Protein AF-A0A955G6X0-F1 (afdb_monomer_lite)

pLDDT: mean 75.87, std 13.91, range [47.69, 91.88]

Foldseek 3Di:
DDDPPDPPPDPDPDVVCVVVVPADWAADPVVQVVVQVVVCVVPVPFRWDWDQDPSVRTIHIDSDDD

Sequence (66 aa):
MPRKNRPILAPKPNLQATSCLSKRRYASKKQAQTAADKRMLLSQDLELNIYHCNQCLGWHLTSKIE

Radius of gyration: 19.14 Å; chains: 1; bounding box: 21×21×70 Å

Structure (mmCIF, N/CA/C/O backbone):
data_AF-A0A955G6X0-F1
#
_entry.id   AF-A0A955G6X0-F1
#
loop_
_atom_site.group_PDB
_atom_site.id
_atom_site.type_symbol
_atom_site.label_atom_id
_atom_site.label_alt_id
_atom_site.label_comp_id
_atom_site.label_asym_id
_atom_site.label_entity_id
_atom_site.label_seq_id
_atom_site.pdbx_PDB_ins_code
_atom_site.Cartn_x
_atom_site.Cartn_y
_atom_site.Cartn_z
_atom_site.occupancy
_atom_site.B_iso_or_equiv
_atom_site.auth_seq_id
_atom_site.auth_comp_id
_atom_site.auth_asym_id
_atom_site.auth_atom_id
_atom_site.pdbx_PDB_model_num
ATOM 1 N N . MET A 1 1 ? 7.035 6.148 -54.909 1.00 54.81 1 MET A N 1
ATOM 2 C CA . MET A 1 1 ? 7.255 5.003 -53.993 1.00 54.81 1 MET A CA 1
ATOM 3 C C . MET A 1 1 ? 6.672 5.367 -52.630 1.00 54.81 1 MET A C 1
ATOM 5 O O . MET A 1 1 ? 7.176 6.317 -52.041 1.00 54.81 1 MET A O 1
ATOM 9 N N . PRO A 1 2 ? 5.593 4.737 -52.134 1.00 55.59 2 PRO A N 1
ATOM 10 C CA . PRO A 1 2 ? 5.001 5.163 -50.872 1.00 55.59 2 PRO A CA 1
ATOM 11 C C . PRO A 1 2 ? 5.787 4.559 -49.701 1.00 55.59 2 PRO A C 1
ATOM 13 O O . PRO A 1 2 ? 5.855 3.339 -49.542 1.00 55.59 2 PRO A O 1
ATOM 16 N N . ARG A 1 3 ? 6.390 5.414 -48.867 1.00 61.50 3 ARG A N 1
ATOM 17 C CA . ARG A 1 3 ? 6.931 5.002 -47.567 1.00 61.50 3 ARG A CA 1
ATOM 18 C C . ARG A 1 3 ? 5.740 4.678 -46.665 1.00 61.50 3 ARG A C 1
ATOM 20 O O . ARG A 1 3 ? 5.015 5.577 -46.252 1.00 61.50 3 ARG A O 1
ATOM 27 N N . LYS A 1 4 ? 5.507 3.388 -46.400 1.00 54.62 4 LYS A N 1
ATOM 28 C CA . LYS A 1 4 ? 4.513 2.920 -45.422 1.00 54.62 4 LYS A CA 1
ATOM 29 C C . LYS A 1 4 ? 4.912 3.438 -44.040 1.00 54.62 4 LYS A C 1
ATOM 31 O O . LYS A 1 4 ? 5.721 2.824 -43.352 1.00 54.62 4 LYS A O 1
ATOM 36 N N . ASN A 1 5 ? 4.334 4.569 -43.654 1.00 61.97 5 ASN A N 1
ATOM 37 C CA . ASN A 1 5 ? 4.407 5.122 -42.313 1.00 61.97 5 ASN A CA 1
ATOM 38 C C . ASN A 1 5 ? 3.564 4.221 -41.396 1.00 61.97 5 ASN A C 1
ATOM 40 O O . ASN A 1 5 ? 2.355 4.403 -41.276 1.00 61.97 5 ASN A O 1
ATOM 44 N N . ARG A 1 6 ? 4.169 3.168 -40.833 1.00 64.56 6 ARG A N 1
ATOM 45 C CA . ARG A 1 6 ? 3.517 2.362 -39.794 1.00 64.56 6 ARG A CA 1
ATOM 46 C C . ARG A 1 6 ? 3.681 3.117 -38.473 1.00 64.56 6 ARG A C 1
ATOM 48 O O . ARG A 1 6 ? 4.822 3.254 -38.035 1.00 64.56 6 ARG A O 1
ATOM 55 N N . PRO A 1 7 ? 2.606 3.613 -37.836 1.00 59.22 7 PRO A N 1
A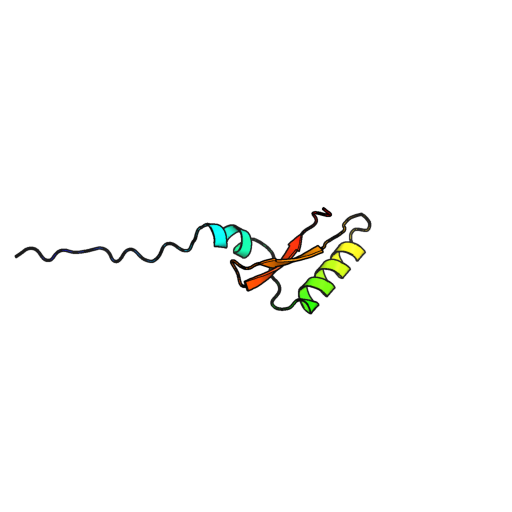TOM 56 C CA . PRO A 1 7 ? 2.729 4.131 -36.485 1.00 59.22 7 PRO A CA 1
ATOM 57 C C . PRO A 1 7 ? 3.172 2.969 -35.595 1.00 59.22 7 PRO A C 1
ATOM 59 O O . PRO A 1 7 ? 2.525 1.920 -35.562 1.00 59.22 7 PRO A O 1
ATOM 62 N N . ILE A 1 8 ? 4.315 3.134 -34.931 1.00 63.84 8 ILE A N 1
ATOM 63 C CA . ILE A 1 8 ? 4.789 2.205 -33.909 1.00 63.84 8 ILE A CA 1
ATOM 64 C C . ILE A 1 8 ? 3.735 2.263 -32.809 1.00 63.84 8 ILE A C 1
ATOM 66 O O . ILE A 1 8 ? 3.646 3.241 -32.070 1.00 63.84 8 ILE A O 1
ATOM 70 N N . LEU A 1 9 ? 2.864 1.256 -32.776 1.00 61.53 9 LEU A N 1
ATOM 71 C CA . LEU A 1 9 ? 1.865 1.101 -31.735 1.00 61.53 9 LEU A CA 1
ATOM 72 C C . LEU A 1 9 ? 2.650 0.871 -30.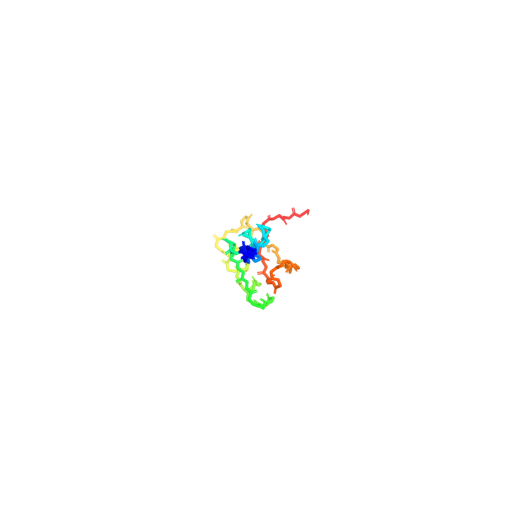443 1.00 61.53 9 LEU A C 1
ATOM 74 O O . LEU A 1 9 ? 3.151 -0.228 -30.205 1.00 61.53 9 LEU A O 1
ATOM 78 N N . ALA A 1 10 ? 2.834 1.934 -29.656 1.00 63.59 10 ALA A N 1
ATOM 79 C CA . ALA A 1 10 ? 3.414 1.830 -28.329 1.00 63.59 10 ALA A CA 1
ATOM 80 C C . ALA A 1 10 ? 2.667 0.716 -27.576 1.00 63.59 10 ALA A C 1
ATOM 82 O O . ALA A 1 10 ? 1.432 0.656 -27.667 1.00 63.59 10 ALA A O 1
ATOM 83 N N . PRO A 1 11 ? 3.377 -0.195 -26.889 1.00 58.72 11 PRO A N 1
ATOM 84 C CA . PRO A 1 11 ? 2.731 -1.284 -26.182 1.00 58.72 11 PRO A CA 1
ATOM 85 C C . PRO A 1 11 ? 1.770 -0.666 -25.171 1.00 58.72 11 PRO A C 1
ATOM 87 O O . PRO A 1 11 ? 2.186 0.032 -24.247 1.00 58.72 11 PRO A O 1
ATOM 90 N N . LYS A 1 12 ? 0.465 -0.862 -25.392 1.00 56.47 12 LYS A N 1
ATOM 91 C CA . LYS A 1 12 ? -0.566 -0.398 -24.466 1.00 56.47 12 LYS A CA 1
ATOM 92 C C . LYS A 1 12 ? -0.247 -1.031 -23.108 1.00 56.47 12 LYS A C 1
ATOM 94 O O . LYS A 1 12 ? -0.204 -2.263 -23.047 1.00 56.47 12 LYS A O 1
ATOM 99 N N . PRO A 1 13 ? 0.007 -0.248 -22.043 1.00 56.25 13 PRO A N 1
ATOM 100 C CA . PRO A 1 13 ? 0.229 -0.829 -20.733 1.00 56.25 13 PRO A CA 1
ATOM 101 C C . PRO A 1 13 ? -1.032 -1.605 -20.369 1.00 56.25 13 PRO A C 1
ATOM 103 O O . PRO A 1 13 ? -2.147 -1.091 -20.455 1.00 56.25 13 PRO A O 1
ATOM 106 N N . ASN A 1 14 ? -0.835 -2.884 -20.069 1.00 54.12 14 ASN A N 1
ATOM 107 C CA . ASN A 1 14 ? -1.883 -3.839 -19.761 1.00 54.12 14 ASN A CA 1
ATOM 108 C C . ASN A 1 14 ? -2.845 -3.220 -18.729 1.00 54.12 14 ASN A C 1
ATOM 110 O O . ASN A 1 14 ? -2.443 -2.934 -17.604 1.00 54.12 14 ASN A O 1
ATOM 114 N N . LEU A 1 15 ? -4.098 -2.961 -19.121 1.00 53.50 15 LEU A N 1
ATOM 115 C CA . LEU A 1 15 ? -5.083 -2.234 -18.309 1.00 53.50 15 LEU A CA 1
ATOM 116 C C . LEU A 1 15 ? -5.375 -2.919 -16.959 1.00 53.50 15 LEU A C 1
ATOM 118 O O . LEU A 1 15 ? -5.830 -2.253 -16.035 1.00 53.50 15 LEU A O 1
ATOM 122 N N . GLN A 1 16 ? -5.020 -4.197 -16.782 1.00 51.94 16 GLN A N 1
ATOM 123 C CA . GLN A 1 16 ? -5.052 -4.909 -15.493 1.00 51.94 16 GLN A CA 1
ATOM 124 C C . GLN A 1 16 ? -4.043 -4.353 -14.466 1.00 51.94 16 GLN A C 1
ATOM 126 O O . GLN A 1 16 ? -4.293 -4.386 -13.260 1.00 51.94 16 GLN A O 1
ATOM 131 N N . ALA A 1 17 ? -2.927 -3.771 -14.920 1.00 52.78 17 ALA A N 1
ATOM 132 C CA . ALA A 1 17 ? -1.944 -3.128 -14.049 1.00 52.78 17 ALA A CA 1
ATOM 133 C C . ALA A 1 17 ? -2.498 -1.867 -13.366 1.00 52.78 17 ALA A C 1
ATOM 135 O O . ALA A 1 17 ? -1.997 -1.480 -12.311 1.00 52.78 17 ALA A O 1
ATOM 136 N N . THR A 1 18 ? -3.547 -1.243 -13.916 1.00 53.91 18 THR A N 1
ATOM 137 C CA . THR A 1 18 ? -4.116 -0.008 -13.351 1.00 53.91 18 THR A CA 1
ATOM 138 C C . THR A 1 18 ? -4.682 -0.229 -11.948 1.00 53.91 18 THR A C 1
ATOM 140 O O . THR A 1 18 ? -4.393 0.554 -11.051 1.00 53.91 18 THR A O 1
ATOM 143 N N . SER A 1 19 ? -5.360 -1.355 -11.697 1.00 62.50 19 SER A N 1
ATOM 144 C CA . SER A 1 19 ? -5.885 -1.695 -10.364 1.00 62.50 19 SER A CA 1
ATOM 145 C C . SER A 1 19 ? -4.774 -1.875 -9.320 1.00 62.50 19 SER A C 1
ATOM 147 O O . SER A 1 19 ? -4.914 -1.426 -8.183 1.00 62.50 19 SER A O 1
ATOM 149 N N . CYS A 1 20 ? -3.642 -2.479 -9.700 1.00 68.38 20 CYS A N 1
ATOM 150 C CA . CYS A 1 20 ? -2.471 -2.603 -8.821 1.00 68.38 20 CYS A CA 1
ATOM 151 C C . CYS A 1 20 ? -1.823 -1.241 -8.551 1.00 68.38 20 CYS A C 1
ATOM 153 O O . CYS A 1 20 ? -1.491 -0.938 -7.408 1.00 68.38 20 CYS A O 1
ATOM 155 N N . LEU A 1 21 ? -1.626 -0.435 -9.602 1.00 67.31 21 LEU A N 1
ATOM 156 C CA . LEU A 1 21 ? -0.943 0.861 -9.531 1.00 67.31 21 LEU A CA 1
ATOM 157 C C . LEU A 1 21 ? -1.746 1.903 -8.746 1.00 67.31 21 LEU A C 1
ATOM 159 O O . LEU A 1 21 ? -1.153 2.739 -8.070 1.00 67.31 21 LEU A O 1
ATOM 163 N N . SER A 1 22 ? -3.077 1.831 -8.792 1.00 73.44 22 SER A N 1
ATOM 164 C CA . SER A 1 22 ? -3.960 2.683 -7.990 1.00 73.44 22 SER A CA 1
ATOM 165 C C . SER A 1 22 ? -4.033 2.258 -6.519 1.00 73.44 22 SER A C 1
ATOM 167 O O . SER A 1 22 ? -4.463 3.045 -5.676 1.00 73.44 22 SER A O 1
ATOM 169 N N . LYS A 1 23 ? -3.626 1.028 -6.179 1.00 75.38 23 LYS A N 1
ATOM 170 C CA . LYS A 1 23 ? -3.637 0.512 -4.803 1.00 75.38 23 LYS A CA 1
ATOM 171 C C . LYS A 1 23 ? -2.280 0.702 -4.130 1.00 75.38 23 LYS A C 1
ATOM 173 O O . LYS A 1 23 ? -1.227 0.685 -4.762 1.00 75.38 23 LYS A O 1
ATOM 178 N N . ARG A 1 24 ? -2.289 0.811 -2.795 1.00 82.00 24 ARG A N 1
ATOM 179 C CA . ARG A 1 24 ? -1.045 0.743 -2.012 1.00 82.00 24 ARG A CA 1
ATOM 180 C C . ARG A 1 24 ? -0.390 -0.620 -2.227 1.00 82.00 24 ARG A C 1
ATOM 182 O O . ARG A 1 24 ? -1.010 -1.653 -1.968 1.00 82.00 24 ARG A O 1
ATOM 189 N N . ARG A 1 25 ? 0.860 -0.583 -2.682 1.00 84.69 25 ARG A N 1
ATOM 190 C CA . ARG A 1 25 ? 1.751 -1.732 -2.845 1.00 84.69 25 ARG A CA 1
ATOM 191 C C . ARG A 1 25 ? 2.924 -1.606 -1.888 1.00 84.69 25 ARG A C 1
ATOM 193 O O . ARG A 1 25 ? 3.408 -0.501 -1.642 1.00 84.69 25 ARG A O 1
ATOM 200 N N . TYR A 1 26 ? 3.392 -2.739 -1.395 1.00 87.50 26 TYR A N 1
ATOM 201 C CA . TYR A 1 26 ? 4.564 -2.828 -0.538 1.00 87.50 26 TYR A CA 1
ATOM 202 C C . TYR A 1 26 ? 5.638 -3.660 -1.233 1.00 87.50 26 TYR A C 1
ATOM 204 O O . TYR A 1 26 ? 5.339 -4.658 -1.891 1.00 87.50 26 TYR A O 1
ATOM 212 N N . ALA A 1 27 ? 6.896 -3.250 -1.081 1.00 84.00 27 ALA A N 1
ATOM 213 C CA . ALA A 1 27 ? 8.033 -3.936 -1.697 1.00 84.00 27 ALA A CA 1
ATOM 214 C C . ALA A 1 27 ? 8.347 -5.289 -1.034 1.00 84.00 27 ALA A C 1
ATOM 216 O O . ALA A 1 27 ? 8.975 -6.153 -1.635 1.00 84.00 27 ALA A O 1
ATOM 217 N N . SER A 1 28 ? 7.917 -5.497 0.214 1.00 89.12 28 SER A N 1
ATOM 218 C CA . SER A 1 28 ? 8.230 -6.706 0.979 1.00 89.12 28 SER A CA 1
ATOM 219 C C . SER A 1 28 ? 7.057 -7.137 1.849 1.00 89.12 28 SER A C 1
ATOM 221 O O . SER A 1 28 ? 6.339 -6.289 2.387 1.00 89.12 28 SER A O 1
ATOM 223 N N . LYS A 1 29 ? 6.936 -8.452 2.080 1.00 89.44 29 LYS A N 1
ATOM 224 C CA . LYS A 1 29 ? 5.926 -9.045 2.971 1.00 89.44 29 LYS A CA 1
ATOM 225 C C . LYS A 1 29 ? 5.925 -8.393 4.352 1.00 89.44 29 LYS A C 1
ATOM 227 O O . LYS A 1 29 ? 4.870 -8.044 4.859 1.00 89.44 29 LYS A O 1
ATOM 232 N N . LYS A 1 30 ? 7.114 -8.148 4.920 1.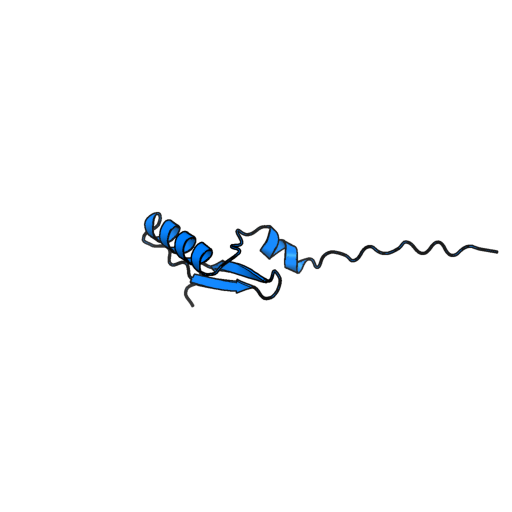00 91.06 30 LYS A N 1
ATOM 233 C CA . LYS A 1 30 ? 7.275 -7.508 6.236 1.00 91.06 30 LYS A CA 1
ATOM 234 C C . LYS A 1 30 ? 6.658 -6.106 6.286 1.00 91.06 30 LYS A C 1
ATOM 236 O O . LYS A 1 30 ? 5.953 -5.796 7.234 1.00 91.06 30 LYS A O 1
ATOM 241 N N . GLN A 1 31 ? 6.865 -5.285 5.251 1.00 90.25 31 GLN A N 1
ATOM 242 C CA . GLN A 1 31 ? 6.249 -3.953 5.178 1.00 90.25 31 GLN A CA 1
ATOM 243 C C . GLN A 1 31 ? 4.728 -4.034 5.056 1.00 90.25 31 GLN A C 1
ATOM 245 O O . GLN A 1 31 ? 4.027 -3.277 5.725 1.00 90.25 31 GLN A O 1
ATOM 250 N N . ALA A 1 32 ? 4.222 -4.954 4.229 1.00 90.75 32 ALA A N 1
ATOM 251 C CA . ALA A 1 32 ? 2.787 -5.177 4.123 1.00 90.75 32 ALA A CA 1
ATOM 252 C C . ALA A 1 32 ? 2.203 -5.616 5.471 1.00 90.75 32 ALA A C 1
ATOM 254 O O . ALA A 1 32 ? 1.184 -5.085 5.887 1.00 90.75 32 ALA A O 1
ATOM 255 N N . GLN A 1 33 ? 2.893 -6.495 6.198 1.00 91.50 33 GLN A N 1
ATOM 256 C CA . GLN A 1 33 ? 2.435 -6.986 7.493 1.00 91.50 33 GLN A CA 1
ATOM 257 C C . GLN A 1 33 ? 2.404 -5.901 8.553 1.00 91.50 33 GLN A C 1
ATOM 259 O O . GLN A 1 33 ? 1.376 -5.708 9.187 1.00 91.50 33 GLN A O 1
ATOM 264 N N . THR A 1 34 ? 3.466 -5.107 8.667 1.00 91.88 34 THR A N 1
ATOM 265 C CA . THR A 1 34 ? 3.458 -3.940 9.554 1.00 91.88 34 THR A CA 1
ATOM 266 C C . THR A 1 34 ? 2.351 -2.949 9.186 1.00 91.88 34 THR A C 1
ATOM 268 O O . THR A 1 34 ? 1.788 -2.303 10.063 1.00 91.88 34 THR A O 1
ATOM 271 N N . ALA A 1 35 ? 2.024 -2.792 7.902 1.00 90.12 35 ALA A N 1
ATOM 272 C CA . ALA A 1 35 ? 0.943 -1.907 7.484 1.00 90.12 35 ALA A CA 1
ATOM 273 C C . ALA A 1 35 ? -0.460 -2.484 7.735 1.00 90.12 35 ALA A C 1
ATOM 275 O O . ALA A 1 35 ? -1.369 -1.708 8.029 1.00 90.12 35 ALA A O 1
ATOM 276 N N . ALA A 1 36 ? -0.630 -3.804 7.613 1.00 90.12 36 ALA A N 1
ATOM 277 C CA . ALA A 1 36 ? -1.847 -4.515 7.995 1.00 90.12 36 ALA A CA 1
ATOM 278 C C . ALA A 1 36 ? -2.097 -4.348 9.495 1.00 90.12 36 ALA A C 1
ATOM 280 O O . ALA A 1 36 ? -3.142 -3.839 9.882 1.00 90.12 36 ALA A O 1
ATOM 281 N N . ASP A 1 37 ? -1.080 -4.652 10.300 1.00 90.12 37 ASP A N 1
ATOM 282 C CA . ASP A 1 37 ? -1.101 -4.579 11.760 1.00 90.12 37 ASP A CA 1
ATOM 283 C C . ASP A 1 37 ? -1.425 -3.162 12.251 1.00 90.12 37 ASP A C 1
ATOM 285 O O . ASP A 1 37 ? -2.362 -2.954 13.012 1.00 90.12 37 ASP A O 1
ATOM 289 N N . LYS A 1 38 ? -0.767 -2.140 11.684 1.00 90.62 38 LYS A N 1
ATOM 290 C CA . LYS A 1 38 ? -1.088 -0.731 11.972 1.00 90.62 38 LYS A CA 1
ATOM 291 C C . LYS A 1 38 ? -2.532 -0.357 11.643 1.00 90.62 38 LYS A C 1
ATOM 293 O O . LYS A 1 38 ? -3.095 0.505 12.308 1.00 90.62 38 LYS A O 1
ATOM 298 N N . ARG A 1 39 ? -3.116 -0.929 10.588 1.00 88.19 39 ARG A N 1
ATOM 299 C CA . ARG A 1 39 ? -4.504 -0.645 10.201 1.00 88.19 39 ARG A CA 1
ATOM 300 C C . ARG A 1 39 ? -5.507 -1.400 11.064 1.00 88.19 39 ARG A C 1
ATOM 302 O O . ARG A 1 39 ? -6.492 -0.786 11.442 1.00 88.19 39 ARG A O 1
ATOM 309 N N . MET A 1 40 ? -5.228 -2.654 11.410 1.00 87.69 40 MET A N 1
ATOM 310 C CA . MET A 1 40 ? -5.984 -3.416 12.412 1.00 87.69 40 MET A CA 1
ATOM 311 C C . MET A 1 40 ? -5.959 -2.703 13.771 1.00 87.69 40 MET A C 1
ATOM 313 O O . MET A 1 40 ? -6.980 -2.577 14.433 1.00 87.69 40 MET A O 1
ATOM 317 N N . LEU A 1 41 ? -4.810 -2.143 14.160 1.00 88.06 41 LEU A N 1
ATOM 318 C CA . LEU A 1 41 ? -4.676 -1.386 15.405 1.00 88.06 41 LEU A CA 1
ATOM 319 C C . LEU A 1 41 ? -5.542 -0.116 15.418 1.00 88.06 41 LEU A C 1
ATOM 321 O O . LEU A 1 41 ? -6.080 0.259 16.453 1.00 88.06 41 LEU A O 1
ATOM 325 N N . LEU A 1 42 ? -5.678 0.549 14.267 1.00 86.94 42 LEU A N 1
ATOM 326 C CA . LEU A 1 42 ? -6.543 1.723 14.098 1.00 86.94 42 LEU A CA 1
ATOM 327 C C . LEU A 1 42 ? -8.021 1.356 13.897 1.00 86.94 42 LEU A C 1
ATOM 329 O O . LEU A 1 42 ? -8.886 2.225 13.984 1.00 86.94 42 LEU A O 1
ATOM 333 N N . SER A 1 43 ? -8.325 0.110 13.543 1.00 81.38 43 SER A N 1
ATOM 334 C CA . SER A 1 43 ? -9.661 -0.348 13.169 1.00 81.38 43 SER A CA 1
ATOM 335 C C . SER A 1 43 ? -9.845 -1.772 13.671 1.00 81.38 43 SER A C 1
ATOM 337 O O . SER A 1 43 ? -9.498 -2.729 12.985 1.00 81.38 43 SER A O 1
ATOM 339 N N . GLN A 1 44 ? -10.383 -1.885 14.884 1.00 74.69 44 GLN A N 1
ATOM 340 C CA . GLN A 1 44 ? -10.460 -3.139 15.635 1.00 74.69 44 GLN A CA 1
ATOM 341 C C . GLN A 1 44 ? -11.337 -4.209 14.951 1.00 74.69 44 GLN A C 1
ATOM 343 O O . GLN A 1 44 ? -11.102 -5.394 15.147 1.00 74.69 44 GLN A O 1
ATOM 348 N N . ASP A 1 45 ? -12.268 -3.791 14.086 1.00 80.56 45 ASP A N 1
ATOM 349 C CA . ASP A 1 45 ? -13.130 -4.654 13.258 1.00 80.56 45 ASP A CA 1
ATOM 350 C C . ASP A 1 45 ? -12.564 -4.971 11.859 1.00 80.56 45 ASP A C 1
ATOM 352 O O . ASP A 1 45 ? -13.237 -5.587 11.031 1.00 80.56 45 ASP A O 1
ATOM 356 N N . LEU A 1 46 ? -11.351 -4.515 11.530 1.00 84.25 46 LEU A N 1
ATOM 357 C CA . LEU A 1 46 ? -10.796 -4.663 10.185 1.00 84.25 46 LEU A CA 1
ATOM 358 C C . LEU A 1 46 ? -9.691 -5.718 10.147 1.00 84.25 46 LEU A C 1
ATOM 360 O O . LEU A 1 46 ? -8.524 -5.397 10.363 1.00 84.25 46 LEU A O 1
ATOM 364 N N . GLU A 1 47 ? -10.017 -6.943 9.741 1.00 84.38 47 GLU A N 1
ATOM 365 C CA . GLU A 1 47 ? -8.990 -7.931 9.411 1.00 84.38 47 GLU A CA 1
ATOM 366 C C . GLU A 1 47 ? -8.467 -7.748 7.981 1.00 84.38 47 GLU A C 1
ATOM 368 O O . GLU A 1 47 ? -9.174 -7.876 6.982 1.00 84.38 47 GLU A O 1
ATOM 373 N N . LEU A 1 48 ? -7.179 -7.426 7.885 1.00 87.50 48 LEU A N 1
ATOM 374 C CA . LEU A 1 48 ? -6.437 -7.289 6.637 1.00 87.50 48 LEU A CA 1
ATOM 375 C C . LEU A 1 48 ? -5.489 -8.465 6.426 1.00 87.50 48 LEU A C 1
ATOM 377 O O . LEU A 1 48 ? -4.521 -8.641 7.164 1.00 87.50 48 LEU A O 1
ATOM 381 N N . ASN A 1 49 ? -5.689 -9.196 5.340 1.00 86.94 49 ASN A N 1
ATOM 382 C CA . ASN A 1 49 ? -4.764 -10.224 4.901 1.00 86.94 49 ASN A CA 1
ATOM 3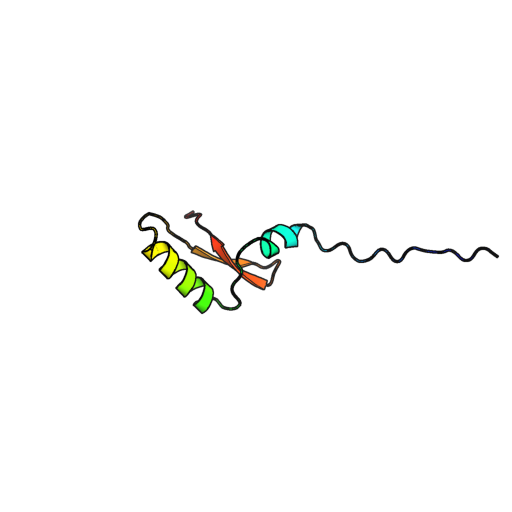83 C C . ASN A 1 49 ? -3.793 -9.686 3.841 1.00 86.94 49 ASN A C 1
ATOM 385 O O . ASN A 1 49 ? -4.065 -8.703 3.140 1.00 86.94 49 ASN A O 1
ATOM 389 N N . ILE A 1 50 ? -2.636 -10.330 3.721 1.00 89.88 50 ILE A N 1
ATOM 390 C CA . ILE A 1 50 ? -1.571 -9.925 2.804 1.00 89.88 50 ILE A CA 1
ATOM 391 C C . ILE A 1 50 ? -1.472 -10.963 1.698 1.00 89.88 50 ILE A C 1
ATOM 393 O O . ILE A 1 50 ? -1.267 -12.143 1.971 1.00 89.88 50 ILE A O 1
ATOM 397 N N . TYR A 1 51 ? -1.508 -10.518 0.447 1.00 87.62 51 TYR A N 1
ATOM 398 C CA . TYR A 1 51 ? -1.270 -11.394 -0.693 1.00 87.62 51 TYR A CA 1
ATOM 399 C C . TYR A 1 51 ? -0.212 -10.813 -1.626 1.00 87.62 51 TYR A C 1
ATOM 401 O O . TYR A 1 51 ? -0.011 -9.597 -1.716 1.00 87.62 51 TYR A O 1
ATOM 409 N N . HIS A 1 52 ? 0.487 -11.710 -2.313 1.00 86.81 52 HIS A N 1
ATOM 410 C CA . HIS A 1 52 ? 1.411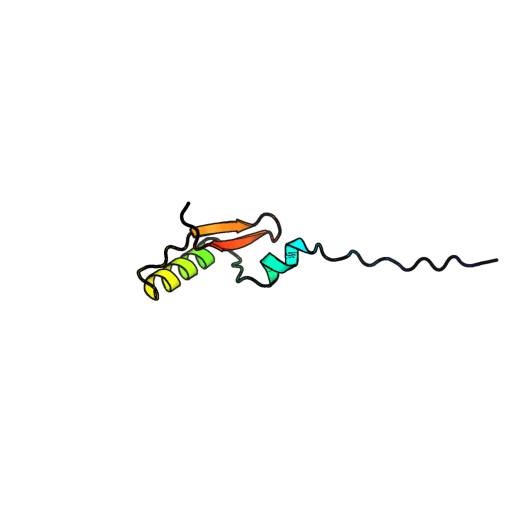 -11.343 -3.370 1.00 86.81 52 HIS A CA 1
ATOM 411 C C . HIS A 1 52 ? 0.647 -11.257 -4.690 1.00 86.81 52 HIS A C 1
ATOM 413 O O . HIS A 1 52 ? -0.047 -12.197 -5.075 1.00 86.81 52 HIS A O 1
ATOM 419 N N . CYS A 1 53 ? 0.761 -10.131 -5.386 1.00 84.31 53 CYS A N 1
ATOM 420 C CA . CYS A 1 53 ? 0.125 -9.969 -6.682 1.00 84.31 53 CYS A CA 1
ATOM 421 C C . CYS A 1 53 ? 1.079 -10.376 -7.806 1.00 84.31 53 CYS A C 1
ATOM 423 O O . CYS A 1 53 ? 2.109 -9.738 -8.016 1.00 84.31 53 CYS A O 1
ATOM 425 N N . ASN A 1 54 ? 0.695 -11.379 -8.596 1.00 80.00 54 ASN A N 1
ATOM 426 C CA . ASN A 1 54 ? 1.494 -11.857 -9.729 1.00 80.00 54 ASN A CA 1
ATOM 427 C C . ASN A 1 54 ? 1.520 -10.877 -10.917 1.00 80.00 54 ASN A C 1
ATOM 429 O O . ASN A 1 54 ? 2.371 -11.008 -11.787 1.00 80.00 54 ASN A O 1
ATOM 433 N N . GLN A 1 55 ? 0.612 -9.894 -10.959 1.00 79.25 55 GLN A N 1
ATOM 434 C CA . GLN A 1 55 ? 0.547 -8.899 -12.039 1.00 79.25 55 GLN A CA 1
ATOM 435 C C . GLN A 1 55 ? 1.561 -7.767 -11.851 1.00 79.25 55 GLN A C 1
ATOM 437 O O . GLN A 1 55 ? 2.182 -7.322 -12.810 1.00 79.25 55 GLN A O 1
ATOM 442 N N . CYS A 1 56 ? 1.718 -7.282 -10.617 1.00 77.62 56 CYS A N 1
ATOM 443 C CA . CYS A 1 56 ? 2.605 -6.161 -10.309 1.00 77.62 56 CYS A CA 1
ATOM 444 C C . CYS A 1 56 ? 3.803 -6.543 -9.427 1.00 77.62 56 CYS A C 1
ATOM 446 O O . CYS A 1 56 ? 4.566 -5.658 -9.042 1.00 77.62 56 CYS A O 1
ATOM 448 N N . LEU A 1 57 ? 3.963 -7.843 -9.135 1.00 80.69 57 LEU A N 1
ATOM 449 C CA . LEU A 1 57 ? 5.052 -8.432 -8.341 1.00 80.69 57 LEU A CA 1
ATOM 450 C C . LEU A 1 57 ? 5.227 -7.757 -6.970 1.00 80.69 57 LEU A C 1
ATOM 452 O O . LEU A 1 57 ? 6.330 -7.632 -6.444 1.00 80.69 57 LEU A O 1
ATOM 456 N N . GLY A 1 58 ? 4.120 -7.254 -6.424 1.00 86.50 58 GLY A N 1
ATOM 457 C CA . GLY A 1 58 ? 4.081 -6.455 -5.208 1.00 86.50 58 GLY A CA 1
ATOM 458 C C . GLY A 1 58 ? 3.178 -7.075 -4.155 1.00 86.50 58 GLY A C 1
ATOM 459 O O . GLY A 1 58 ? 2.284 -7.870 -4.456 1.00 86.50 58 GLY A O 1
ATOM 460 N N . TRP A 1 59 ? 3.395 -6.679 -2.906 1.00 89.56 59 TRP A N 1
ATOM 461 C CA . TRP A 1 59 ? 2.571 -7.108 -1.783 1.00 89.56 59 TRP A CA 1
ATOM 462 C C . TRP A 1 59 ? 1.395 -6.156 -1.596 1.00 89.56 59 TRP A C 1
ATOM 464 O O . TRP A 1 59 ? 1.580 -4.938 -1.515 1.00 89.56 59 TRP A O 1
ATOM 474 N N . HIS A 1 60 ? 0.194 -6.713 -1.500 1.00 88.88 60 HIS A N 1
ATOM 475 C CA . HIS A 1 60 ? -1.043 -5.967 -1.313 1.00 88.88 60 HIS A CA 1
ATOM 476 C C . HIS A 1 60 ? -1.783 -6.420 -0.065 1.00 88.88 60 HIS A C 1
ATOM 478 O O . HIS A 1 60 ? -1.599 -7.529 0.431 1.00 88.88 60 HIS A O 1
ATOM 484 N N . LEU A 1 61 ? -2.640 -5.523 0.413 1.00 88.81 61 LEU A N 1
ATOM 485 C CA . LEU A 1 61 ? -3.549 -5.756 1.522 1.00 88.81 61 LEU A CA 1
ATOM 486 C C . LEU A 1 61 ? -4.953 -5.993 0.971 1.00 88.81 61 LEU A C 1
ATOM 488 O O . LEU A 1 61 ? -5.392 -5.266 0.073 1.00 88.81 61 LEU A O 1
ATOM 492 N N . THR A 1 62 ? -5.651 -6.980 1.515 1.00 85.12 62 THR A N 1
ATOM 493 C CA . THR A 1 62 ? -7.060 -7.255 1.234 1.00 85.12 62 THR A CA 1
ATOM 494 C C . THR A 1 62 ? -7.823 -7.352 2.544 1.00 85.12 62 THR A C 1
ATOM 496 O O . THR A 1 62 ? -7.339 -7.968 3.482 1.00 85.12 62 THR A O 1
ATOM 499 N N . SER A 1 63 ? -8.999 -6.734 2.622 1.00 80.94 63 SER A N 1
ATOM 500 C CA . SER A 1 63 ? -9.913 -6.867 3.765 1.00 80.94 63 SER A CA 1
ATOM 501 C C . SER A 1 63 ? -10.908 -8.016 3.590 1.00 80.94 63 SER A C 1
ATOM 503 O O . SER A 1 63 ? -11.825 -8.163 4.387 1.00 80.94 63 SER A O 1
ATOM 505 N N . LYS A 1 64 ? -10.789 -8.791 2.501 1.00 67.00 64 LYS A N 1
ATOM 506 C CA . LYS A 1 64 ? -11.561 -10.021 2.345 1.00 67.00 64 LYS A CA 1
ATOM 507 C C . LYS A 1 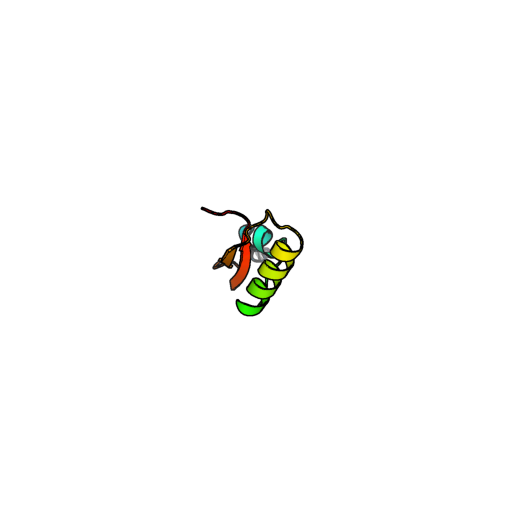64 ? -10.934 -11.097 3.218 1.00 67.00 64 LYS A C 1
ATOM 509 O O . LYS A 1 64 ? -9.871 -11.621 2.886 1.00 67.00 64 LYS A O 1
ATOM 514 N N . ILE A 1 65 ? -11.617 -11.364 4.315 1.00 57.03 65 ILE A N 1
ATOM 515 C CA . ILE A 1 65 ? -11.604 -12.638 5.014 1.00 57.03 65 ILE A CA 1
ATOM 516 C C . ILE A 1 65 ? -12.429 -13.565 4.102 1.00 57.03 65 ILE A C 1
ATOM 518 O O . ILE A 1 65 ? -13.556 -13.207 3.751 1.00 57.03 65 ILE A O 1
ATOM 522 N N . GLU A 1 66 ? -11.826 -14.635 3.581 1.00 47.69 66 GLU A N 1
ATOM 523 C CA . GLU A 1 66 ? -12.596 -15.725 2.954 1.00 47.69 66 GLU A CA 1
ATOM 524 C C . GLU A 1 66 ? -13.282 -16.563 4.031 1.00 47.69 66 GLU A C 1
ATOM 526 O O . GLU A 1 66 ? -12.655 -16.755 5.098 1.00 47.69 66 GLU A O 1
#

Secondary structure (DSSP, 8-state):
--------------TTHHHHHHS--BSSHHHHHHHHHHHHHH-TT---EEEEETTTTEEEEE----